Protein AF-A0A1V2PUI1-F1 (afdb_monomer_lite)

Radius of gyration: 11.67 Å; chains: 1; bounding box: 24×27×30 Å

pLDDT: mean 79.91, std 12.97, range [38.84, 93.19]

Secondary structure (DSSP, 8-state):
--HHHHHHHHHHHHHHHHHHTTTS-HHHHHHHHHHHHHHTTT-S--TTHHHHHHHHHHHHHHTT-

Foldseek 3Di:
DPPPLVVLLVVLLVVVCVVCVVPDHSVVSVVLLVVLLVVCPPPPDRPCSSVSSSVSSVVVSVVVD

Structure (mmCIF, N/CA/C/O backbone):
data_AF-A0A1V2PUI1-F1
#
_entry.id   AF-A0A1V2PUI1-F1
#
loop_
_atom_site.group_PDB
_atom_site.id
_atom_site.type_symbol
_atom_site.label_atom_id
_atom_site.label_alt_id
_atom_site.label_comp_id
_atom_site.label_asym_id
_atom_site.label_entity_id
_atom_site.label_seq_id
_atom_site.pdbx_PDB_ins_code
_atom_site.Cartn_x
_atom_site.Cartn_y
_atom_site.Cartn_z
_atom_site.occupancy
_atom_site.B_iso_or_equiv
_atom_site.auth_seq_id
_atom_site.auth_comp_id
_atom_site.auth_asym_id
_atom_site.auth_atom_id
_atom_site.pdbx_PDB_model_num
ATOM 1 N N . MET A 1 1 ? 12.443 -13.149 -10.763 1.00 38.84 1 MET A N 1
ATOM 2 C CA . MET A 1 1 ? 12.899 -12.515 -9.504 1.00 38.84 1 MET A CA 1
ATOM 3 C C . MET A 1 1 ? 11.849 -11.493 -9.041 1.00 38.84 1 MET A C 1
ATOM 5 O O . MET A 1 1 ? 11.992 -10.314 -9.324 1.00 38.84 1 MET A O 1
ATOM 9 N N . ALA A 1 2 ? 10.752 -11.923 -8.405 1.00 50.22 2 ALA A N 1
ATOM 10 C CA . ALA A 1 2 ? 9.651 -11.040 -7.964 1.00 50.22 2 ALA A CA 1
ATOM 11 C C . ALA A 1 2 ? 9.519 -10.969 -6.425 1.00 50.22 2 ALA A C 1
ATOM 13 O O . ALA A 1 2 ? 8.442 -10.704 -5.909 1.00 50.22 2 ALA A O 1
ATOM 14 N N . GLY A 1 3 ? 10.606 -11.244 -5.694 1.00 53.97 3 GLY A N 1
ATOM 15 C CA . GLY A 1 3 ? 10.549 -11.551 -4.257 1.00 53.97 3 GLY A CA 1
ATOM 16 C C . GLY A 1 3 ? 10.762 -10.383 -3.290 1.00 53.97 3 GLY A C 1
ATOM 17 O O . GLY A 1 3 ? 10.375 -10.501 -2.140 1.00 53.97 3 GLY A O 1
ATOM 18 N N . GLN A 1 4 ? 11.343 -9.255 -3.717 1.00 54.19 4 GLN A N 1
ATOM 19 C CA . GLN A 1 4 ? 11.664 -8.144 -2.797 1.00 54.19 4 GLN A CA 1
ATOM 20 C C . GLN A 1 4 ? 10.567 -7.068 -2.765 1.00 54.19 4 GLN A C 1
ATOM 22 O O . GLN A 1 4 ? 10.231 -6.539 -1.712 1.00 54.19 4 GLN A O 1
ATOM 27 N N . ASN A 1 5 ? 9.936 -6.796 -3.912 1.00 55.53 5 ASN A N 1
ATOM 28 C CA . ASN A 1 5 ? 8.878 -5.789 -4.022 1.00 55.53 5 ASN A CA 1
ATOM 29 C C . ASN A 1 5 ? 7.586 -6.154 -3.276 1.00 55.53 5 ASN A C 1
ATOM 31 O O . ASN A 1 5 ? 6.916 -5.255 -2.784 1.00 55.53 5 ASN A O 1
ATOM 35 N N . GLY A 1 6 ? 7.230 -7.442 -3.204 1.00 58.50 6 GLY A N 1
ATOM 36 C CA . GLY A 1 6 ? 6.029 -7.893 -2.489 1.00 58.50 6 GLY A CA 1
ATOM 37 C C . GLY A 1 6 ? 6.157 -7.743 -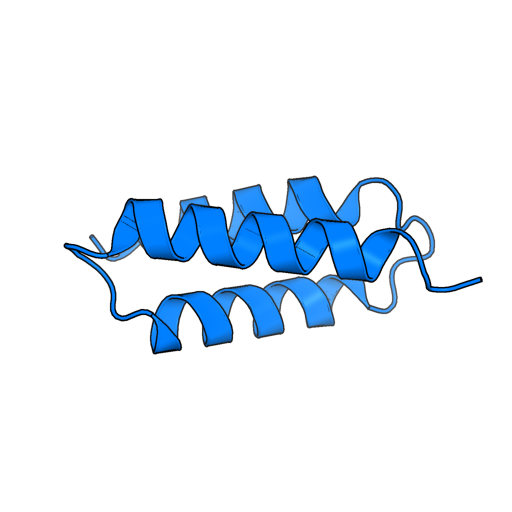0.972 1.00 58.50 6 GLY A C 1
ATOM 38 O O . GLY A 1 6 ? 5.227 -7.273 -0.330 1.00 58.50 6 GLY A O 1
ATOM 39 N N . ILE A 1 7 ? 7.341 -8.043 -0.422 1.00 61.88 7 ILE A N 1
ATOM 40 C CA . ILE A 1 7 ? 7.629 -7.924 1.019 1.00 61.88 7 ILE A CA 1
ATOM 41 C C . ILE A 1 7 ? 7.581 -6.455 1.468 1.00 61.88 7 ILE A C 1
ATOM 43 O O . ILE A 1 7 ? 7.088 -6.151 2.548 1.00 61.88 7 ILE A O 1
ATOM 47 N N . HIS A 1 8 ? 8.046 -5.528 0.624 1.00 71.94 8 HIS A N 1
ATOM 48 C CA . HIS A 1 8 ? 7.992 -4.097 0.934 1.00 71.94 8 HIS A CA 1
ATOM 49 C C . HIS A 1 8 ? 6.568 -3.539 0.949 1.00 71.94 8 HIS A C 1
ATOM 51 O O . HIS A 1 8 ? 6.298 -2.603 1.693 1.00 71.94 8 HIS A O 1
ATOM 57 N N . LEU A 1 9 ? 5.667 -4.078 0.126 1.00 76.75 9 LEU A N 1
ATOM 58 C CA . LEU A 1 9 ? 4.280 -3.627 0.102 1.00 76.75 9 LEU A CA 1
ATOM 59 C C . LEU A 1 9 ? 3.552 -4.084 1.371 1.00 76.75 9 LEU A C 1
ATOM 61 O O . LEU A 1 9 ? 2.965 -3.246 2.040 1.00 76.75 9 LEU A O 1
ATOM 65 N N . ASP A 1 10 ? 3.681 -5.347 1.768 1.00 82.25 10 ASP A N 1
ATOM 66 C CA . ASP A 1 10 ? 3.040 -5.883 2.981 1.00 82.25 10 ASP A CA 1
ATOM 67 C C . ASP A 1 10 ? 3.378 -5.064 4.249 1.00 82.25 10 ASP A C 1
ATOM 69 O O . ASP A 1 10 ? 2.493 -4.652 4.996 1.00 82.25 10 ASP A O 1
ATOM 73 N N . GLN A 1 11 ? 4.650 -4.679 4.419 1.00 85.81 11 GLN A N 1
ATOM 74 C CA . GLN A 1 11 ? 5.073 -3.810 5.529 1.00 85.81 11 GLN A CA 1
ATOM 75 C C . GLN A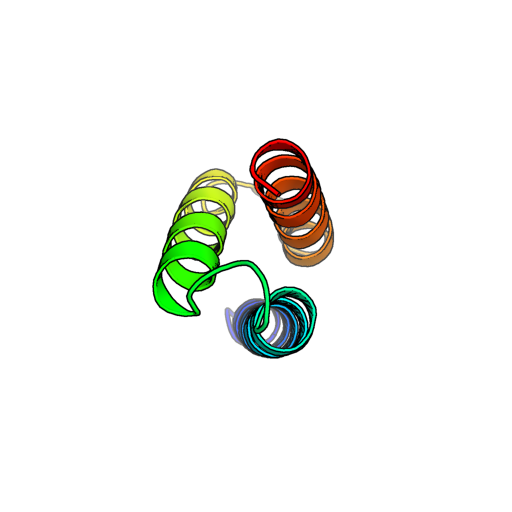 1 11 ? 4.501 -2.386 5.458 1.00 85.81 11 GLN A C 1
ATOM 77 O O . GLN A 1 11 ? 4.296 -1.736 6.486 1.00 85.81 11 GLN A O 1
ATOM 82 N N . ILE A 1 12 ? 4.279 -1.863 4.251 1.00 86.50 12 ILE A N 1
ATOM 83 C CA . ILE A 1 12 ? 3.651 -0.552 4.059 1.00 86.50 12 ILE A CA 1
ATOM 84 C C . ILE A 1 12 ? 2.157 -0.635 4.374 1.00 86.50 12 ILE A C 1
ATOM 86 O O . ILE A 1 12 ? 1.636 0.292 4.993 1.00 86.50 12 ILE A O 1
ATOM 90 N N . GLU A 1 13 ? 1.490 -1.731 3.998 1.00 89.56 13 GLU A N 1
ATOM 91 C CA . GLU A 1 13 ? 0.084 -1.985 4.328 1.00 89.56 13 GLU A CA 1
ATOM 92 C C . GLU A 1 13 ? -0.127 -1.953 5.843 1.00 89.56 13 GLU A C 1
ATOM 94 O O . GLU A 1 13 ? -0.899 -1.134 6.338 1.00 89.56 13 GLU A O 1
ATOM 99 N N . ASP A 1 14 ? 0.624 -2.775 6.579 1.00 90.75 14 ASP A N 1
ATOM 100 C CA . ASP A 1 14 ? 0.526 -2.884 8.037 1.00 90.75 14 ASP A CA 1
ATOM 101 C C . ASP A 1 14 ? 0.762 -1.531 8.732 1.00 90.75 14 ASP A C 1
ATOM 103 O O . ASP A 1 14 ? 0.008 -1.113 9.619 1.00 90.75 14 ASP A O 1
ATOM 107 N N . ARG A 1 15 ? 1.755 -0.769 8.251 1.00 90.69 15 ARG A N 1
ATOM 108 C CA . ARG A 1 15 ? 2.061 0.562 8.785 1.00 90.69 15 ARG A CA 1
ATOM 109 C C . ARG A 1 15 ? 0.955 1.580 8.505 1.00 90.69 15 ARG A C 1
ATOM 111 O O . ARG A 1 15 ? 0.716 2.453 9.341 1.00 90.69 15 ARG A O 1
ATOM 118 N N . LEU A 1 16 ? 0.307 1.516 7.343 1.00 90.06 16 LEU A N 1
ATOM 119 C CA . LEU A 1 16 ? -0.803 2.406 6.998 1.00 90.06 16 LEU A CA 1
ATOM 120 C C . LEU A 1 16 ? -2.067 2.043 7.776 1.00 90.06 16 LEU A C 1
ATOM 122 O O . LEU A 1 16 ? -2.685 2.945 8.335 1.00 90.06 16 LEU A O 1
ATOM 126 N N . ILE A 1 17 ? -2.392 0.754 7.894 1.00 93.19 17 ILE A N 1
ATOM 127 C CA . ILE A 1 17 ? -3.507 0.280 8.724 1.00 93.19 17 ILE A CA 1
ATOM 128 C C . ILE A 1 17 ? -3.309 0.761 10.160 1.00 93.19 17 ILE A C 1
ATOM 130 O O . ILE A 1 17 ? -4.181 1.422 10.712 1.00 93.19 17 ILE A O 1
ATOM 134 N N . THR A 1 18 ? -2.125 0.540 10.736 1.00 93.12 18 THR A N 1
ATOM 135 C CA . THR A 1 18 ? -1.805 0.999 12.094 1.00 93.12 18 THR A CA 1
ATOM 136 C C . THR A 1 18 ? -1.908 2.520 12.229 1.00 93.12 18 THR A C 1
ATOM 138 O O . THR A 1 18 ? -2.365 3.027 13.252 1.00 93.12 18 THR A O 1
ATOM 141 N N . ARG A 1 19 ? -1.494 3.282 11.211 1.00 91.25 19 ARG A N 1
ATOM 142 C CA . ARG A 1 19 ? -1.544 4.749 11.245 1.00 91.25 19 ARG A CA 1
ATOM 143 C C . ARG A 1 19 ? -2.971 5.295 11.214 1.00 91.25 19 ARG A C 1
ATOM 145 O O . ARG A 1 19 ? -3.228 6.267 11.914 1.00 91.25 19 ARG A O 1
ATOM 152 N N . TYR A 1 20 ? -3.841 4.717 10.393 1.00 91.25 20 TYR A N 1
ATOM 153 C CA . TYR A 1 20 ? -5.192 5.228 10.144 1.00 91.25 20 TYR A CA 1
ATOM 154 C C . TYR A 1 20 ? -6.287 4.458 10.893 1.00 91.25 20 TYR A C 1
ATOM 156 O O . TYR A 1 20 ? -7.456 4.770 10.720 1.00 91.25 20 TYR A O 1
ATOM 164 N N . GLN A 1 21 ? -5.933 3.501 11.758 1.00 90.44 21 GLN A N 1
ATOM 165 C CA . GLN A 1 21 ? -6.876 2.603 12.445 1.00 90.44 21 GLN A CA 1
ATOM 166 C C . GLN A 1 21 ? -8.034 3.290 13.195 1.00 90.44 21 GLN A C 1
ATOM 168 O O . GLN A 1 21 ? -9.044 2.643 13.451 1.00 90.44 21 GLN A O 1
ATOM 173 N N . ASN A 1 22 ? -7.882 4.561 13.587 1.00 91.38 22 ASN A N 1
ATOM 174 C CA . ASN A 1 22 ? -8.908 5.313 14.318 1.00 91.38 22 ASN A CA 1
ATOM 175 C C . ASN A 1 22 ? -9.864 6.090 13.401 1.00 91.38 22 ASN A C 1
ATOM 177 O O . ASN A 1 22 ? -10.943 6.470 13.848 1.00 91.38 22 ASN A O 1
ATOM 181 N N . ASP A 1 23 ? -9.474 6.320 12.148 1.00 91.06 23 ASP A N 1
ATOM 182 C CA . ASP A 1 23 ? -10.154 7.231 11.222 1.00 91.06 23 ASP A CA 1
ATOM 183 C C . ASP A 1 23 ? -10.666 6.495 9.975 1.00 91.06 23 ASP A C 1
ATOM 185 O O . ASP A 1 23 ? -11.687 6.864 9.401 1.00 91.06 23 ASP A O 1
ATOM 189 N N . VAL A 1 24 ? -9.969 5.432 9.559 1.00 92.06 24 VAL A N 1
ATOM 190 C CA . VAL A 1 24 ? -10.227 4.695 8.319 1.00 92.06 24 VAL A CA 1
ATOM 191 C C . VAL A 1 24 ? -10.269 3.189 8.603 1.00 92.06 24 VAL A C 1
ATOM 193 O O . VAL A 1 24 ? -9.356 2.662 9.250 1.00 92.06 24 VAL A O 1
ATOM 196 N N . PRO A 1 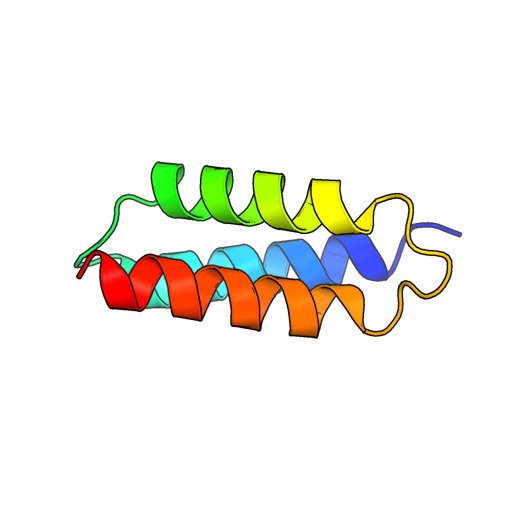25 ? -11.275 2.457 8.093 1.00 92.06 25 PRO A N 1
ATOM 197 C CA . PRO A 1 25 ? -11.321 1.006 8.206 1.00 92.06 25 PRO A CA 1
ATOM 198 C C . PRO A 1 25 ? -10.132 0.352 7.494 1.00 92.06 25 PRO A C 1
ATOM 200 O O . PRO A 1 25 ? -9.678 0.799 6.440 1.00 92.06 25 PRO A O 1
ATOM 203 N N . ALA A 1 26 ? -9.638 -0.765 8.031 1.00 88.62 26 ALA A N 1
ATOM 204 C CA . ALA A 1 26 ? -8.511 -1.475 7.422 1.00 88.62 26 ALA A CA 1
ATOM 205 C C . ALA A 1 26 ? -8.809 -1.964 5.988 1.00 88.62 26 ALA A C 1
ATOM 207 O O . ALA A 1 26 ? -7.883 -2.099 5.188 1.00 88.62 26 ALA A O 1
ATOM 208 N N . GLU A 1 27 ? -10.078 -2.224 5.651 1.00 91.12 27 GLU A N 1
ATOM 209 C CA . GLU A 1 27 ? -10.489 -2.611 4.296 1.00 91.12 27 GLU A CA 1
ATOM 210 C C . GLU A 1 27 ? -10.290 -1.479 3.279 1.00 91.12 27 GLU A C 1
ATOM 212 O O . GLU A 1 27 ? -9.669 -1.716 2.245 1.00 91.12 27 GLU A O 1
ATOM 217 N N . ASP A 1 28 ? -10.666 -0.240 3.608 1.00 90.12 28 ASP A N 1
ATOM 218 C CA . ASP A 1 28 ? -10.463 0.931 2.746 1.00 90.12 28 ASP A CA 1
ATOM 219 C C . ASP A 1 28 ? -8.976 1.201 2.483 1.00 90.12 28 ASP A C 1
ATOM 221 O O . ASP A 1 28 ? -8.570 1.531 1.362 1.00 90.12 28 ASP A O 1
ATOM 225 N N . VAL A 1 29 ? -8.131 1.018 3.505 1.00 89.75 29 VAL A N 1
ATOM 226 C CA . VAL A 1 29 ? -6.672 1.139 3.361 1.00 89.75 29 VAL A CA 1
ATOM 227 C C . VAL A 1 29 ? -6.144 0.087 2.382 1.00 89.75 29 VAL A C 1
ATOM 229 O O . VAL A 1 29 ? -5.353 0.418 1.494 1.00 89.75 29 VAL A O 1
ATOM 232 N N . ARG A 1 30 ? -6.608 -1.164 2.499 1.00 90.19 30 ARG A N 1
ATOM 233 C CA . ARG A 1 30 ? -6.238 -2.272 1.601 1.00 90.19 30 ARG A CA 1
ATOM 234 C C . ARG A 1 30 ? -6.705 -2.043 0.171 1.00 90.19 30 ARG A C 1
ATOM 236 O O . ARG A 1 30 ? -5.939 -2.276 -0.765 1.00 90.19 30 ARG A O 1
ATOM 243 N N . GLU A 1 31 ? -7.931 -1.567 -0.018 1.00 90.56 31 GLU A N 1
ATOM 244 C CA . GLU A 1 31 ? -8.463 -1.254 -1.344 1.00 90.56 31 GLU A CA 1
ATOM 245 C C . GLU A 1 31 ? -7.681 -0.120 -2.010 1.00 90.56 31 GLU A C 1
ATOM 247 O O . GLU A 1 31 ? -7.253 -0.262 -3.160 1.00 90.56 31 GLU A O 1
ATOM 252 N N . CYS A 1 32 ? -7.402 0.965 -1.280 1.00 88.62 32 CYS A N 1
ATOM 253 C CA . CYS A 1 32 ? -6.562 2.056 -1.778 1.00 88.62 32 CYS A CA 1
ATOM 254 C C . CYS A 1 32 ? -5.161 1.566 -2.153 1.00 88.62 32 CYS A C 1
ATOM 256 O O . CYS A 1 32 ? -4.645 1.900 -3.220 1.00 88.62 32 CYS A O 1
ATOM 258 N N . MET A 1 33 ? -4.546 0.750 -1.299 1.00 88.31 33 MET A N 1
ATOM 259 C CA . MET A 1 33 ? -3.213 0.221 -1.545 1.00 88.31 33 MET A CA 1
ATOM 260 C C . MET A 1 33 ? -3.177 -0.702 -2.769 1.00 88.31 33 MET A C 1
ATOM 262 O O . MET A 1 33 ? -2.269 -0.586 -3.592 1.00 88.31 33 MET A O 1
ATOM 266 N N . ARG A 1 34 ? -4.176 -1.578 -2.933 1.00 87.62 34 ARG A 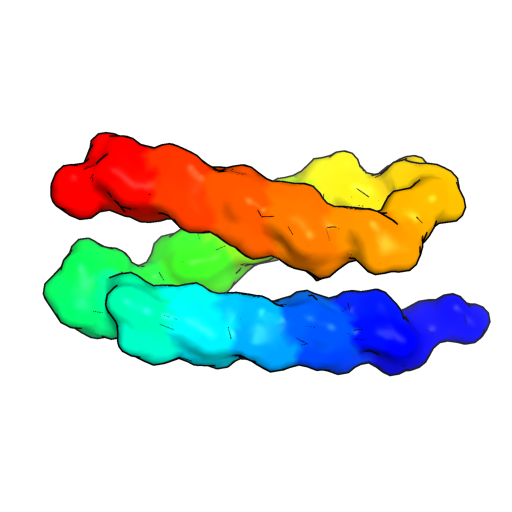N 1
ATOM 267 C CA . ARG A 1 34 ? -4.304 -2.450 -4.107 1.00 87.62 34 ARG A CA 1
ATOM 268 C C . ARG A 1 34 ? -4.480 -1.635 -5.388 1.00 87.62 34 ARG A C 1
ATOM 270 O O . ARG A 1 34 ? -3.807 -1.934 -6.371 1.00 87.62 34 ARG A O 1
ATOM 277 N N . ALA A 1 35 ? -5.341 -0.618 -5.377 1.00 86.31 35 ALA A N 1
ATOM 278 C CA . ALA A 1 35 ? -5.576 0.241 -6.536 1.00 86.31 35 ALA A CA 1
ATOM 279 C C . ALA A 1 35 ? -4.300 0.985 -6.968 1.00 86.31 35 ALA A C 1
ATOM 281 O O . ALA A 1 35 ? -3.957 1.011 -8.151 1.00 86.31 35 ALA A O 1
ATOM 282 N N . GLU A 1 36 ? -3.551 1.537 -6.011 1.00 85.62 36 GLU A N 1
ATOM 283 C CA . GLU A 1 36 ? -2.289 2.215 -6.312 1.00 85.62 36 GLU A CA 1
ATOM 284 C C . GLU A 1 36 ? -1.186 1.223 -6.717 1.00 85.62 36 GLU A C 1
ATOM 286 O O . GLU A 1 36 ? -0.414 1.509 -7.627 1.00 85.62 36 GLU A O 1
ATOM 291 N N . ALA A 1 37 ? -1.114 0.032 -6.118 1.00 81.62 37 ALA A N 1
ATOM 292 C CA . ALA A 1 37 ? -0.150 -0.993 -6.520 1.00 81.62 37 ALA A CA 1
ATOM 293 C C . ALA A 1 37 ? -0.402 -1.508 -7.950 1.00 81.62 37 ALA A C 1
ATOM 295 O O . ALA A 1 37 ? 0.557 -1.685 -8.707 1.00 81.62 37 ALA A O 1
ATOM 296 N N . ASP A 1 38 ? -1.667 -1.699 -8.335 1.00 83.69 38 ASP A N 1
ATOM 297 C CA . ASP A 1 38 ? -2.068 -2.091 -9.692 1.00 83.69 38 ASP A CA 1
ATOM 298 C C . ASP A 1 38 ? -1.655 -1.038 -10.731 1.00 83.69 38 ASP A C 1
ATOM 300 O O . ASP A 1 38 ? -1.057 -1.366 -11.758 1.00 83.69 38 ASP A O 1
ATOM 304 N N . ARG A 1 39 ? -1.817 0.251 -10.402 1.00 80.50 39 AR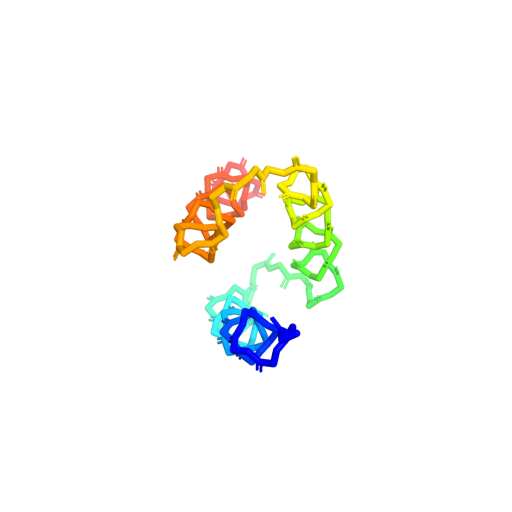G A N 1
ATOM 305 C CA . ARG A 1 39 ? -1.376 1.370 -11.250 1.00 80.50 39 ARG A CA 1
ATOM 306 C C . ARG A 1 39 ? 0.107 1.295 -11.622 1.00 80.50 39 ARG A C 1
ATOM 308 O O . ARG A 1 39 ? 0.496 1.704 -12.717 1.00 80.50 39 ARG A O 1
ATOM 315 N N . PHE A 1 40 ? 0.945 0.775 -10.729 1.00 73.44 40 PHE A N 1
ATOM 316 C CA . PHE A 1 40 ? 2.378 0.607 -10.966 1.00 73.44 40 PHE A CA 1
ATOM 317 C C . PHE A 1 40 ? 2.772 -0.811 -11.407 1.00 73.44 40 PHE A C 1
ATOM 319 O O . PHE A 1 40 ? 3.956 -1.059 -11.647 1.00 73.44 40 PHE A O 1
ATOM 326 N N . ALA A 1 41 ? 1.823 -1.739 -11.565 1.00 72.12 41 ALA A N 1
ATOM 327 C CA . ALA A 1 41 ? 2.105 -3.123 -11.949 1.00 72.12 41 ALA A CA 1
ATOM 328 C C . ALA A 1 41 ? 2.766 -3.236 -13.336 1.00 72.12 41 ALA A C 1
ATOM 330 O O . ALA A 1 41 ? 3.588 -4.127 -13.554 1.00 72.12 41 ALA A O 1
ATOM 331 N N . ALA A 1 42 ? 2.467 -2.301 -14.244 1.00 68.75 42 ALA A N 1
ATOM 332 C CA . ALA A 1 42 ? 3.064 -2.216 -15.579 1.00 68.75 42 ALA A CA 1
ATOM 333 C C . ALA A 1 42 ? 4.349 -1.361 -15.640 1.00 68.75 42 ALA A C 1
ATOM 335 O O . ALA A 1 42 ? 4.939 -1.212 -16.712 1.00 68.75 42 ALA A O 1
ATOM 336 N N . ALA A 1 43 ? 4.796 -0.774 -14.523 1.00 68.38 43 ALA A N 1
ATOM 337 C CA . ALA A 1 43 ? 5.940 0.131 -14.528 1.00 68.38 43 ALA A CA 1
ATOM 338 C C . ALA A 1 43 ? 7.276 -0.639 -14.649 1.00 68.38 43 ALA A C 1
ATOM 340 O O . ALA A 1 43 ? 7.540 -1.551 -13.859 1.00 68.38 43 ALA A O 1
ATOM 341 N N . PRO A 1 44 ? 8.172 -0.25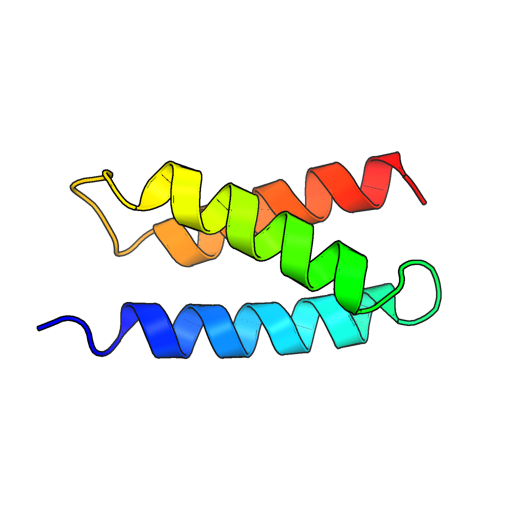0 -15.581 1.00 61.00 44 PRO A N 1
ATOM 342 C CA . PRO A 1 44 ? 9.448 -0.941 -15.793 1.00 61.00 44 PRO A CA 1
ATOM 343 C C . PRO A 1 44 ? 10.431 -0.761 -14.626 1.00 61.00 44 PRO A C 1
ATOM 345 O O . PRO A 1 44 ? 11.318 -1.590 -14.429 1.00 61.00 44 PRO A O 1
ATOM 348 N N . VAL A 1 45 ? 10.267 0.292 -13.818 1.00 66.94 45 VAL A N 1
ATOM 349 C CA . VAL A 1 45 ? 11.096 0.556 -12.636 1.00 66.94 45 VAL A CA 1
ATOM 350 C C . VAL A 1 45 ? 10.294 0.267 -11.375 1.00 66.94 45 VAL A C 1
ATOM 352 O O . VAL A 1 45 ? 9.418 1.033 -10.987 1.00 66.94 45 VAL A O 1
ATOM 355 N N . ARG A 1 46 ? 10.625 -0.844 -10.712 1.00 69.50 46 ARG A N 1
ATOM 356 C CA . ARG A 1 46 ? 9.890 -1.347 -9.539 1.00 69.50 46 ARG A CA 1
ATOM 357 C C . ARG A 1 46 ? 10.481 -0.888 -8.202 1.00 69.50 46 ARG A C 1
ATOM 359 O O . ARG A 1 46 ? 9.779 -0.903 -7.197 1.00 69.50 46 ARG A O 1
ATOM 366 N N . THR A 1 47 ? 11.728 -0.417 -8.185 1.00 72.44 47 THR A N 1
ATOM 367 C CA . THR A 1 47 ? 12.451 -0.014 -6.964 1.00 72.44 47 THR A CA 1
ATOM 368 C C . THR A 1 47 ? 11.767 1.123 -6.200 1.00 72.44 47 THR A C 1
ATOM 370 O O . THR A 1 47 ? 11.804 1.147 -4.975 1.00 72.44 47 THR A O 1
ATOM 373 N N . PHE A 1 48 ? 11.101 2.043 -6.905 1.00 77.44 48 PHE A N 1
ATOM 374 C CA . PHE A 1 48 ? 10.447 3.211 -6.296 1.00 77.44 48 PHE A CA 1
ATOM 375 C C . PHE A 1 48 ? 8.942 3.037 -6.078 1.00 77.44 48 PHE A C 1
ATOM 377 O O . PHE A 1 48 ? 8.326 3.870 -5.416 1.00 77.44 48 PHE A O 1
ATOM 384 N N . VAL A 1 49 ? 8.352 1.955 -6.594 1.00 79.75 49 VAL A N 1
ATOM 385 C CA . VAL A 1 49 ? 6.911 1.683 -6.481 1.00 79.75 49 VAL A CA 1
ATOM 386 C C . VAL A 1 49 ? 6.417 1.719 -5.030 1.00 79.75 49 VAL A C 1
ATOM 388 O O . VAL A 1 49 ? 5.424 2.399 -4.797 1.00 79.75 49 VAL A O 1
ATOM 391 N N . PRO A 1 50 ? 7.103 1.117 -4.036 1.00 79.31 50 PRO A N 1
ATOM 392 C CA . PRO A 1 50 ? 6.637 1.156 -2.649 1.00 79.31 50 PRO A CA 1
ATOM 393 C C . PRO A 1 50 ? 6.471 2.588 -2.108 1.00 79.31 50 PRO A C 1
ATOM 395 O O . PRO A 1 50 ? 5.458 2.914 -1.497 1.00 79.31 50 PRO A O 1
ATOM 398 N N . ILE A 1 51 ? 7.433 3.471 -2.398 1.00 84.56 51 ILE A N 1
ATOM 399 C CA . ILE A 1 51 ? 7.419 4.868 -1.934 1.00 84.56 51 ILE A CA 1
ATOM 400 C C . ILE A 1 51 ? 6.310 5.664 -2.634 1.00 84.56 51 ILE A C 1
ATOM 402 O O . ILE A 1 51 ? 5.640 6.483 -2.003 1.00 84.56 51 ILE A O 1
ATOM 406 N N . LEU A 1 52 ? 6.106 5.434 -3.936 1.00 84.06 52 LEU A N 1
ATOM 407 C CA . LEU A 1 52 ? 5.054 6.105 -4.703 1.00 84.06 52 LEU A CA 1
ATOM 408 C C . LEU A 1 52 ? 3.658 5.678 -4.235 1.00 84.06 52 LEU A C 1
ATOM 410 O O . LEU A 1 52 ? 2.810 6.544 -4.029 1.00 84.06 52 LEU A O 1
ATOM 414 N N . VAL A 1 53 ? 3.454 4.376 -4.009 1.00 84.19 53 VAL A N 1
ATOM 415 C CA . VAL A 1 53 ? 2.199 3.819 -3.483 1.00 84.19 53 VAL A CA 1
ATOM 416 C C . VAL A 1 53 ? 1.894 4.401 -2.107 1.00 84.19 53 VAL A C 1
ATOM 418 O O . VAL A 1 53 ? 0.816 4.951 -1.909 1.00 84.19 53 VAL A O 1
ATOM 421 N N . GLU A 1 54 ? 2.849 4.373 -1.172 1.00 86.69 54 GLU A N 1
ATOM 422 C CA . GLU A 1 54 ? 2.636 4.927 0.170 1.00 86.69 54 GLU A CA 1
ATOM 423 C C . GLU A 1 54 ? 2.222 6.404 0.126 1.00 86.69 54 GLU A C 1
ATOM 425 O O . GLU A 1 54 ? 1.299 6.826 0.826 1.00 86.69 54 GLU A O 1
ATOM 430 N N . ARG A 1 55 ? 2.902 7.203 -0.703 1.00 89.25 55 ARG A N 1
ATOM 431 C CA . ARG A 1 55 ? 2.626 8.635 -0.818 1.00 89.25 55 ARG A CA 1
ATOM 432 C C . ARG A 1 55 ? 1.247 8.904 -1.424 1.00 89.25 55 ARG A C 1
ATOM 434 O O . ARG A 1 55 ? 0.568 9.818 -0.962 1.00 89.25 55 ARG A O 1
ATOM 441 N N . ALA A 1 56 ? 0.839 8.124 -2.423 1.00 86.81 56 ALA A N 1
ATOM 442 C CA . ALA A 1 56 ? -0.477 8.240 -3.045 1.00 86.81 56 ALA A CA 1
ATOM 443 C C . ALA A 1 56 ? -1.599 7.855 -2.072 1.00 86.81 56 ALA A C 1
ATOM 445 O O . ALA A 1 56 ? -2.557 8.612 -1.917 1.00 86.81 56 ALA A O 1
ATOM 446 N N . VAL A 1 57 ? -1.438 6.740 -1.349 1.00 87.56 57 VAL A N 1
ATOM 447 C CA . VAL A 1 57 ? -2.412 6.299 -0.340 1.00 87.56 57 VAL A CA 1
ATOM 448 C C . VAL A 1 57 ? -2.564 7.352 0.757 1.00 87.56 57 VAL A C 1
ATOM 450 O O . VAL A 1 57 ? -3.683 7.752 1.059 1.00 87.56 57 VAL A O 1
ATOM 453 N N . ARG A 1 58 ? -1.459 7.885 1.297 1.00 87.94 58 ARG A N 1
ATOM 454 C CA . ARG A 1 58 ? -1.513 8.964 2.301 1.00 87.94 58 ARG A CA 1
ATOM 455 C C . ARG A 1 58 ? -2.266 10.192 1.801 1.00 87.94 58 ARG A C 1
ATOM 457 O O . ARG A 1 58 ? -3.122 10.687 2.515 1.00 87.94 58 ARG A O 1
ATOM 464 N N . ALA A 1 59 ? -1.960 10.669 0.593 1.00 88.69 59 ALA A N 1
ATOM 465 C CA . ALA A 1 59 ? -2.614 11.851 0.030 1.00 88.69 59 ALA A CA 1
ATOM 466 C C . ALA A 1 59 ? -4.127 11.653 -0.146 1.00 88.69 59 ALA A C 1
ATOM 468 O O . ALA A 1 59 ? -4.894 12.597 0.017 1.00 88.69 59 ALA A O 1
ATOM 469 N N . ARG A 1 60 ? -4.549 10.428 -0.473 1.00 85.94 60 ARG A N 1
ATOM 470 C CA . ARG A 1 60 ? -5.960 10.081 -0.627 1.00 85.94 60 ARG A CA 1
ATOM 471 C C . ARG A 1 60 ? -6.668 10.002 0.723 1.00 85.94 60 ARG A C 1
ATOM 473 O O . ARG A 1 60 ? -7.714 10.617 0.867 1.00 85.94 60 ARG A O 1
ATOM 480 N N . LEU A 1 61 ? -6.074 9.311 1.697 1.00 86.31 61 LEU A N 1
ATOM 481 C CA . LEU A 1 61 ? -6.660 9.135 3.028 1.00 86.31 61 LEU A CA 1
ATOM 482 C C . LEU A 1 61 ? -6.740 10.448 3.818 1.00 86.31 61 LEU A C 1
ATOM 484 O O . LEU A 1 61 ? -7.758 10.697 4.450 1.00 86.31 61 LEU A O 1
ATOM 488 N N . ASP A 1 62 ? -5.721 11.308 3.726 1.00 84.50 62 ASP A N 1
ATOM 489 C CA . ASP A 1 62 ? -5.681 12.631 4.377 1.00 84.50 62 ASP A CA 1
ATOM 490 C C . ASP A 1 62 ? -6.777 13.581 3.863 1.00 84.50 62 ASP A C 1
ATOM 492 O O . ASP A 1 62 ? -7.211 14.472 4.578 1.00 84.50 62 ASP A O 1
ATOM 496 N N . HIS A 1 63 ? -7.263 13.376 2.633 1.00 71.44 63 HIS A N 1
ATOM 497 C CA . HIS A 1 63 ? -8.362 14.166 2.076 1.00 71.44 63 HIS A CA 1
ATOM 498 C C . HIS A 1 63 ? -9.755 13.680 2.513 1.00 71.44 63 HIS A C 1
ATOM 500 O O . HIS A 1 63 ? -10.735 14.402 2.349 1.00 71.44 63 HIS A O 1
ATOM 506 N N . THR A 1 64 ? -9.848 12.454 3.028 1.00 58.53 64 THR A N 1
ATOM 507 C CA . THR A 1 64 ? -11.094 11.825 3.504 1.00 58.53 64 THR A CA 1
ATOM 508 C C . THR A 1 64 ? -11.259 11.849 5.025 1.00 58.53 64 THR A C 1
ATOM 510 O O . THR A 1 64 ? -12.345 11.506 5.488 1.00 58.53 64 THR A O 1
ATOM 513 N N . ALA A 1 65 ? -10.214 12.223 5.771 1.00 52.50 65 ALA A N 1
ATOM 514 C CA . ALA A 1 65 ? -10.204 12.329 7.233 1.00 52.50 65 ALA A CA 1
ATOM 515 C C . ALA A 1 65 ? -10.653 13.715 7.727 1.00 52.50 65 ALA A C 1
ATOM 517 O O . ALA A 1 65 ? -10.391 14.717 7.021 1.00 52.50 65 ALA A O 1
#

Sequence (65 aa):
MAGQNGIHLDQIEDRLITRYQNDVPAEDVRECMRAEADRFAAAPVRTFVPILVERAVRARLDHTA